Protein AF-A0A445B148-F1 (afdb_monomer)

Mean predicted aligned error: 17.52 Å

Structure (mmCIF, N/CA/C/O backbone):
data_AF-A0A445B148-F1
#
_entry.id   AF-A0A445B148-F1
#
loop_
_atom_site.group_PDB
_atom_site.id
_atom_site.type_symbol
_atom_site.label_atom_id
_atom_site.label_alt_id
_atom_site.label_comp_id
_atom_site.label_asym_id
_atom_site.label_entity_id
_atom_site.label_seq_id
_atom_site.pdbx_PDB_ins_code
_atom_site.Cartn_x
_atom_site.Cartn_y
_atom_site.Cartn_z
_atom_site.occupancy
_atom_site.B_iso_or_equiv
_atom_site.auth_seq_id
_atom_site.auth_comp_id
_atom_site.auth_asym_id
_atom_site.auth_atom_id
_atom_site.pdbx_PDB_model_num
ATOM 1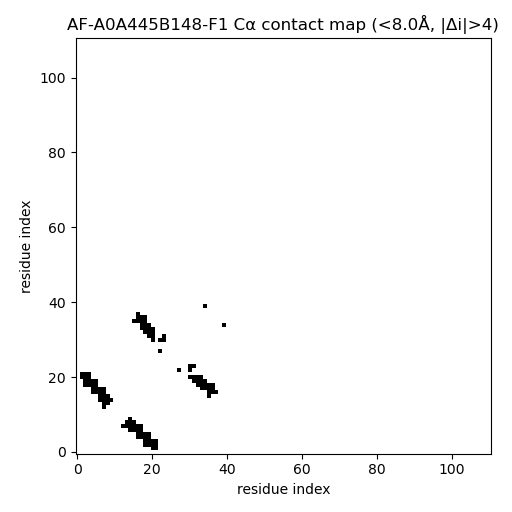 N N . MET A 1 1 ? -10.408 9.731 -9.766 1.00 62.47 1 MET A N 1
ATOM 2 C CA . MET A 1 1 ? -10.402 8.557 -10.669 1.00 62.47 1 MET A CA 1
ATOM 3 C C . MET A 1 1 ? -9.400 7.566 -10.097 1.00 62.47 1 MET A C 1
ATOM 5 O O . MET A 1 1 ? -8.294 7.995 -9.807 1.00 62.47 1 MET A O 1
ATOM 9 N N . TYR A 1 2 ? -9.786 6.316 -9.832 1.00 76.44 2 TYR A N 1
ATOM 10 C CA . TYR A 1 2 ? -8.901 5.300 -9.241 1.00 76.44 2 TYR A CA 1
ATOM 11 C C . TYR A 1 2 ? -8.911 4.030 -10.097 1.00 76.44 2 TYR A C 1
ATOM 13 O O . TYR A 1 2 ? -9.893 3.761 -10.792 1.00 76.44 2 TYR A O 1
ATOM 21 N N . ALA A 1 3 ? -7.817 3.275 -10.059 1.00 85.88 3 ALA A N 1
ATOM 22 C CA . ALA A 1 3 ? -7.678 1.985 -10.727 1.00 85.88 3 ALA A CA 1
ATOM 23 C C . ALA A 1 3 ? -7.557 0.871 -9.680 1.00 85.88 3 ALA A C 1
ATOM 25 O O . ALA A 1 3 ? -7.101 1.112 -8.563 1.00 85.88 3 ALA A O 1
ATOM 26 N N . ILE A 1 4 ? -7.973 -0.343 -10.039 1.00 87.38 4 ILE A N 1
ATOM 27 C CA . ILE A 1 4 ? -7.849 -1.534 -9.195 1.00 87.38 4 ILE A CA 1
ATOM 28 C C . ILE A 1 4 ? -6.719 -2.410 -9.727 1.00 87.38 4 ILE A C 1
ATOM 30 O O . ILE A 1 4 ? -6.528 -2.547 -10.935 1.00 87.38 4 ILE A O 1
ATOM 34 N N . PHE A 1 5 ? -5.984 -3.010 -8.798 1.00 89.19 5 PHE A N 1
ATOM 35 C CA . PHE A 1 5 ? -4.940 -3.974 -9.088 1.00 89.19 5 PHE A CA 1
ATOM 36 C C . PHE A 1 5 ? -5.543 -5.358 -9.332 1.00 89.19 5 PHE A C 1
ATOM 38 O O . PHE A 1 5 ? -6.233 -5.909 -8.470 1.00 89.19 5 PHE A O 1
ATOM 45 N N . TYR A 1 6 ? -5.291 -5.923 -10.507 1.00 88.12 6 TYR A N 1
ATOM 46 C CA . TYR A 1 6 ? -5.795 -7.231 -10.895 1.00 88.12 6 TYR A CA 1
ATOM 47 C C . TYR A 1 6 ? -4.661 -8.168 -11.292 1.00 88.12 6 TYR A C 1
ATOM 49 O O . TYR A 1 6 ? -3.636 -7.762 -11.833 1.00 88.12 6 TYR A O 1
ATOM 57 N N . MET A 1 7 ? -4.902 -9.455 -11.063 1.00 91.19 7 MET A N 1
ATOM 58 C CA . MET A 1 7 ? -4.063 -10.540 -11.545 1.00 91.19 7 MET A CA 1
ATOM 59 C C . MET A 1 7 ? -4.729 -11.188 -12.758 1.00 91.19 7 MET A C 1
ATOM 61 O O . MET A 1 7 ? -5.895 -11.597 -12.695 1.00 91.19 7 MET A O 1
ATOM 65 N N . SER A 1 8 ? -3.995 -11.262 -13.865 1.00 88.50 8 SER A N 1
ATOM 66 C CA . SER A 1 8 ? -4.444 -11.906 -15.092 1.00 88.50 8 SER A CA 1
ATOM 67 C C . SER A 1 8 ? -4.599 -13.411 -14.889 1.00 88.50 8 SER A C 1
ATOM 69 O O . SER A 1 8 ? -3.762 -14.073 -14.280 1.00 88.50 8 SER A O 1
ATOM 71 N N . LYS A 1 9 ? -5.689 -13.951 -15.434 1.00 90.25 9 LYS A N 1
ATOM 72 C CA . LYS A 1 9 ? -5.995 -15.389 -15.453 1.00 90.25 9 LYS A CA 1
ATOM 73 C C . LYS A 1 9 ? -6.012 -15.957 -16.874 1.00 90.25 9 LYS A C 1
ATOM 75 O O . LYS A 1 9 ? -6.561 -17.029 -17.098 1.00 90.25 9 LYS A O 1
ATOM 80 N N . THR A 1 10 ? -5.504 -15.207 -17.852 1.00 87.12 10 THR A N 1
ATOM 81 C CA . THR A 1 10 ? 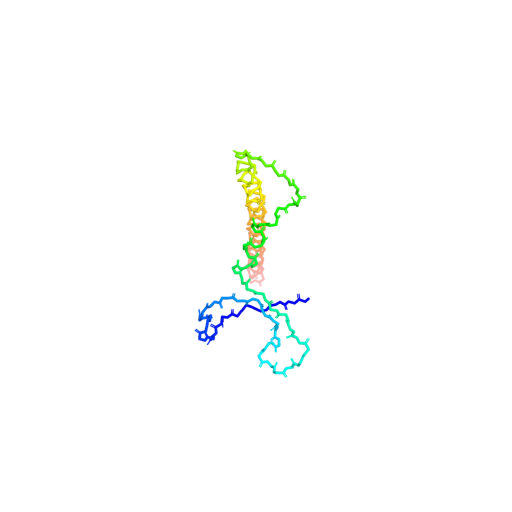-5.477 -15.652 -19.249 1.00 87.12 10 THR A CA 1
ATOM 82 C C . THR A 1 10 ? -4.358 -16.668 -19.461 1.00 87.12 10 THR A C 1
ATOM 84 O O . THR A 1 10 ? -3.316 -16.592 -18.816 1.00 87.12 10 THR A O 1
ATOM 87 N N . ASN A 1 11 ? -4.549 -17.594 -20.404 1.00 89.81 11 ASN A N 1
ATOM 88 C CA . ASN A 1 11 ? -3.534 -18.604 -20.730 1.00 89.81 11 ASN A CA 1
ATOM 89 C C . ASN A 1 11 ? -2.255 -17.992 -21.324 1.00 89.81 11 ASN A C 1
ATOM 91 O O . ASN A 1 11 ? -1.184 -18.570 -21.192 1.00 89.81 11 ASN A O 1
ATOM 95 N N . THR A 1 12 ? -2.358 -16.832 -21.979 1.00 90.75 12 THR A N 1
ATOM 96 C CA . THR A 1 12 ? -1.220 -16.148 -22.614 1.00 90.75 12 THR A CA 1
ATOM 97 C C . THR A 1 12 ? -0.420 -15.283 -21.647 1.00 90.75 12 THR A C 1
ATOM 99 O O . THR A 1 12 ? 0.755 -15.042 -21.888 1.00 90.75 12 THR A O 1
ATOM 102 N N . ASN A 1 13 ? -1.041 -14.798 -20.568 1.00 88.75 13 ASN A N 1
ATOM 103 C CA . ASN A 1 13 ? -0.398 -13.957 -19.558 1.00 88.75 13 ASN A CA 1
ATOM 104 C C . ASN A 1 13 ? -0.823 -14.421 -18.154 1.00 88.75 13 ASN A C 1
ATOM 106 O O . ASN A 1 13 ? -1.504 -13.667 -17.445 1.00 88.75 13 ASN A O 1
ATOM 110 N N . PRO A 1 14 ? -0.509 -15.665 -17.752 1.00 90.12 14 PRO A N 1
ATOM 111 C CA . PRO A 1 14 ? -0.951 -16.192 -16.470 1.00 90.12 14 PRO A CA 1
ATOM 112 C C . PRO A 1 14 ? -0.277 -15.431 -15.325 1.00 90.12 14 PRO A C 1
ATOM 114 O O . PRO A 1 14 ? 0.920 -15.168 -15.361 1.00 90.12 14 PRO A O 1
ATOM 117 N N . ASN A 1 15 ? -1.054 -15.065 -14.305 1.00 91.00 15 ASN A N 1
ATOM 118 C CA . ASN A 1 15 ? -0.608 -14.393 -13.079 1.00 91.00 15 ASN A CA 1
ATOM 119 C C . ASN A 1 15 ? 0.068 -13.017 -13.259 1.00 91.00 15 ASN A C 1
ATOM 121 O O . ASN A 1 15 ? 0.486 -12.415 -12.271 1.00 91.00 15 ASN A O 1
ATOM 125 N N . ARG A 1 16 ? 0.138 -12.476 -14.483 1.00 92.62 16 ARG A N 1
ATOM 126 C CA . ARG A 1 16 ? 0.694 -11.140 -14.745 1.00 92.62 16 ARG A CA 1
ATOM 127 C C . ARG A 1 16 ? -0.226 -10.053 -14.180 1.00 92.62 16 ARG A C 1
ATOM 129 O O . ARG A 1 16 ? -1.451 -10.156 -14.278 1.00 92.62 16 ARG A O 1
ATOM 136 N N . LEU A 1 17 ? 0.355 -9.020 -13.577 1.00 92.62 17 LEU A N 1
ATOM 137 C CA . LEU A 1 17 ? -0.375 -7.987 -12.836 1.00 92.62 17 LEU A CA 1
ATOM 138 C C . LEU A 1 17 ? -0.678 -6.771 -13.715 1.00 92.62 17 LEU A C 1
ATOM 140 O O . LEU A 1 17 ? 0.192 -6.301 -14.445 1.00 92.62 17 LEU A O 1
ATOM 144 N N . PHE A 1 18 ? -1.892 -6.230 -13.615 1.00 91.94 18 PHE A N 1
ATOM 145 C CA . PHE A 1 18 ? -2.312 -5.039 -14.356 1.00 91.94 18 PHE A CA 1
ATOM 146 C C . PHE A 1 18 ? -3.177 -4.101 -13.509 1.00 91.94 18 PHE A C 1
ATOM 148 O O . PHE A 1 18 ? -3.926 -4.534 -12.629 1.00 91.94 18 PHE A O 1
ATOM 155 N N . PHE A 1 19 ? -3.116 -2.808 -13.817 1.00 90.69 19 PHE A N 1
ATOM 156 C CA . PHE A 1 19 ? -4.078 -1.818 -13.348 1.00 90.69 19 PHE A CA 1
ATOM 157 C C . PHE A 1 19 ? -5.270 -1.786 -14.298 1.00 90.69 19 PHE A C 1
ATOM 159 O O . PHE A 1 19 ? -5.113 -1.580 -15.501 1.00 90.69 19 PHE A O 1
ATOM 166 N N . GLY A 1 20 ? -6.468 -1.987 -13.760 1.00 87.88 20 GLY A N 1
ATOM 167 C CA . GLY A 1 20 ? -7.706 -2.003 -14.528 1.00 87.88 20 GLY A CA 1
ATOM 168 C C . GLY A 1 20 ? -8.762 -1.082 -13.942 1.00 87.88 20 GLY A C 1
ATOM 169 O O . GLY A 1 20 ? -8.690 -0.645 -12.791 1.00 87.88 20 GLY A O 1
ATOM 170 N N . CYS A 1 21 ? -9.78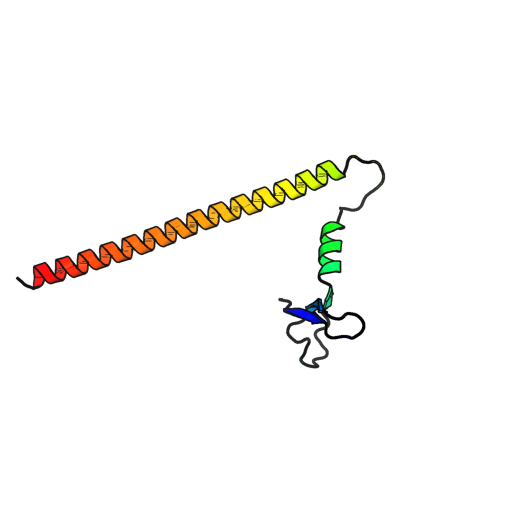2 -0.796 -14.741 1.00 86.06 21 CYS A N 1
ATOM 171 C CA . CYS A 1 21 ? -10.950 -0.080 -14.255 1.00 86.06 21 CYS A CA 1
ATOM 172 C C . CYS A 1 21 ? -11.639 -0.811 -13.086 1.00 86.06 21 CYS A C 1
ATOM 174 O O . CYS A 1 21 ? -11.790 -2.031 -13.157 1.00 86.06 21 CYS A O 1
ATOM 176 N N . PRO A 1 22 ? -12.177 -0.098 -12.078 1.00 83.50 22 PRO A N 1
ATOM 177 C CA . PRO A 1 22 ? -12.992 -0.713 -11.029 1.00 83.50 22 PRO A CA 1
ATOM 178 C C . PRO A 1 22 ? -14.167 -1.552 -11.556 1.00 83.50 22 PRO A C 1
ATOM 180 O O . PRO A 1 22 ? -14.515 -2.586 -10.989 1.00 83.50 22 PRO A O 1
ATOM 183 N N . PHE A 1 23 ? -14.743 -1.137 -12.686 1.00 78.88 23 PHE A N 1
ATOM 184 C CA . PHE A 1 23 ? -15.854 -1.817 -13.350 1.00 78.88 23 PHE A CA 1
ATOM 185 C C . PHE A 1 23 ? -15.413 -2.882 -14.359 1.00 78.88 23 PHE A C 1
ATOM 187 O O . PHE A 1 23 ? -16.263 -3.429 -15.041 1.00 78.88 23 PHE A O 1
ATOM 194 N N . PHE A 1 24 ? -14.124 -3.226 -14.456 1.00 72.00 24 PHE A N 1
ATOM 195 C CA . PHE A 1 24 ? -13.593 -4.148 -15.473 1.00 72.00 24 PHE A CA 1
ATOM 196 C C . PHE A 1 24 ? -14.307 -5.515 -15.526 1.00 72.00 24 PHE A C 1
ATOM 198 O O . PHE A 1 24 ? -14.424 -6.119 -16.587 1.00 72.00 24 PHE A O 1
ATOM 205 N N . LYS A 1 25 ? -14.804 -6.013 -14.386 1.00 70.81 25 LYS A N 1
ATOM 206 C CA . LYS A 1 25 ? -15.519 -7.302 -14.299 1.00 70.81 25 LYS A CA 1
ATOM 207 C C . LYS A 1 25 ? -17.011 -7.208 -14.611 1.00 70.81 25 L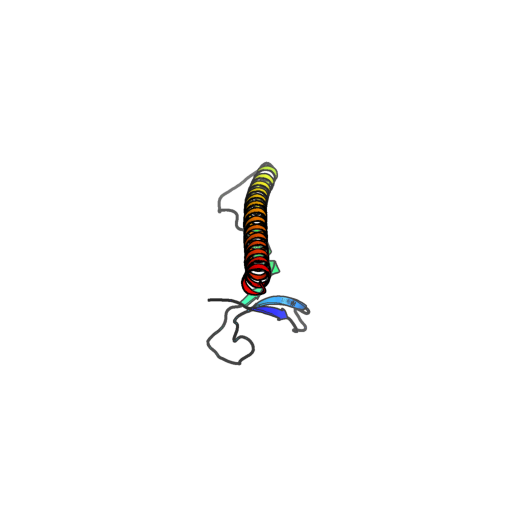YS A C 1
ATOM 209 O O . LYS A 1 25 ? -17.644 -8.220 -14.906 1.00 70.81 25 LYS A O 1
ATOM 214 N N . VAL A 1 26 ? -17.580 -6.015 -14.517 1.00 74.25 26 VAL A N 1
ATOM 215 C CA . VAL A 1 26 ? -18.961 -5.750 -14.905 1.00 74.25 26 VAL A CA 1
ATOM 216 C C . VAL A 1 26 ? -18.878 -5.462 -16.400 1.00 74.25 26 VAL A C 1
ATOM 218 O O . VAL A 1 26 ? -18.103 -4.602 -16.788 1.00 74.25 26 VAL A O 1
ATOM 221 N N . LYS A 1 27 ? -19.587 -6.194 -17.268 1.00 62.22 27 LYS A N 1
ATOM 222 C CA . LYS A 1 27 ? -19.536 -6.024 -18.742 1.00 62.22 27 LYS A CA 1
ATOM 223 C C . LYS A 1 27 ? -20.131 -4.676 -19.212 1.00 62.22 27 LYS A C 1
ATOM 225 O O . LYS A 1 27 ? -20.975 -4.631 -20.099 1.00 62.22 27 LYS A O 1
ATOM 230 N N . GLN A 1 28 ? -19.740 -3.575 -18.588 1.00 64.19 28 GLN A N 1
ATOM 231 C CA . GLN A 1 28 ? -20.095 -2.215 -18.936 1.00 64.19 28 GLN A CA 1
ATOM 232 C C . GLN A 1 28 ? -19.115 -1.704 -19.992 1.00 64.19 28 GLN A C 1
ATOM 234 O O . GLN A 1 28 ? -17.898 -1.779 -19.841 1.00 64.19 28 GLN A O 1
ATOM 239 N N . SER A 1 29 ? -19.662 -1.184 -21.086 1.00 61.56 29 SER A N 1
ATOM 240 C CA . SER A 1 29 ? -18.941 -0.829 -22.315 1.00 61.56 29 SER A CA 1
ATOM 241 C C . SER A 1 29 ? -18.002 0.380 -22.190 1.00 61.56 29 SER A C 1
ATOM 243 O O . SER A 1 29 ? -17.204 0.639 -23.094 1.00 61.56 29 SER A O 1
ATOM 245 N N . TYR A 1 30 ? -18.083 1.125 -21.089 1.00 64.12 30 TYR A N 1
ATOM 246 C CA . TYR A 1 30 ? -17.522 2.474 -20.975 1.00 64.12 30 TYR A CA 1
ATOM 247 C C . TYR A 1 30 ? -16.174 2.557 -20.256 1.00 64.12 30 TYR A C 1
ATOM 249 O O . TYR A 1 30 ? -15.545 3.611 -20.297 1.00 64.12 30 TYR A O 1
ATOM 257 N N . CYS A 1 31 ? -15.682 1.479 -19.638 1.00 70.06 31 CYS A N 1
ATOM 258 C CA . CYS A 1 31 ? -14.435 1.545 -18.882 1.00 70.06 31 CYS A CA 1
ATOM 259 C C . CYS A 1 31 ? -13.332 0.655 -19.464 1.00 70.06 31 CYS A C 1
ATOM 261 O O . CYS A 1 31 ? -13.237 -0.531 -19.162 1.00 70.06 31 CYS A O 1
ATOM 263 N N . LYS A 1 32 ? -12.487 1.260 -20.309 1.00 74.75 32 LYS A N 1
ATOM 264 C CA . LYS A 1 32 ? -11.426 0.589 -21.086 1.00 74.75 32 LYS A CA 1
ATOM 265 C C . LYS A 1 32 ? -10.012 0.799 -20.527 1.00 74.75 32 LYS A C 1
ATOM 267 O O . LYS A 1 32 ? -9.039 0.492 -21.205 1.00 74.75 32 LYS A O 1
ATOM 272 N N . PHE A 1 33 ? -9.884 1.355 -19.321 1.00 84.44 33 PHE A N 1
ATOM 273 C CA . PHE A 1 33 ? -8.573 1.588 -18.715 1.00 84.44 33 PHE A CA 1
ATOM 274 C C . PHE A 1 33 ? -7.889 0.260 -18.366 1.00 84.44 33 PHE A C 1
ATOM 276 O O . PHE A 1 33 ? -8.452 -0.546 -17.617 1.00 84.44 33 PHE A O 1
ATOM 283 N N . PHE A 1 34 ? -6.686 0.063 -18.907 1.00 87.44 34 PHE A N 1
ATOM 284 C CA . PHE A 1 34 ? -5.859 -1.125 -18.729 1.00 87.44 34 PHE A CA 1
ATOM 285 C C . PHE A 1 34 ? -4.381 -0.773 -18.936 1.00 87.44 34 PHE A C 1
ATOM 287 O O . PHE A 1 34 ? -4.034 -0.209 -19.974 1.00 87.44 34 PHE A O 1
ATOM 294 N N . VAL A 1 35 ? -3.517 -1.123 -17.981 1.00 89.44 35 VAL A N 1
ATOM 295 C CA . VAL A 1 35 ? -2.056 -0.957 -18.084 1.00 89.44 35 VAL A CA 1
ATOM 296 C C . VAL A 1 35 ? -1.351 -2.102 -17.350 1.00 89.44 35 VAL A C 1
ATOM 298 O O . VAL A 1 35 ? -1.682 -2.381 -16.197 1.00 89.44 35 VAL A O 1
ATOM 301 N N . TRP A 1 36 ? -0.368 -2.746 -17.983 1.00 92.12 36 TR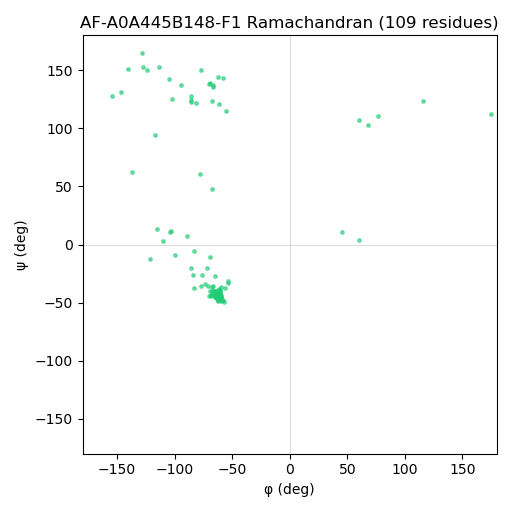P A N 1
ATOM 302 C CA . TRP A 1 36 ? 0.491 -3.741 -17.329 1.00 92.12 36 TRP A CA 1
ATOM 303 C C . TRP A 1 36 ? 1.440 -3.082 -16.324 1.00 92.12 36 TRP A C 1
ATOM 305 O O . TRP A 1 36 ? 1.997 -2.017 -16.585 1.00 92.12 36 TRP A O 1
ATOM 315 N N . VAL A 1 37 ? 1.614 -3.703 -15.159 1.00 88.75 37 VAL A N 1
ATOM 316 C CA . VAL A 1 37 ? 2.385 -3.116 -14.050 1.00 88.75 37 VAL A CA 1
ATOM 317 C C . VAL A 1 37 ? 3.870 -3.043 -14.385 1.00 88.75 37 VAL A C 1
ATOM 319 O O . VAL A 1 37 ? 4.503 -2.022 -14.151 1.00 88.75 37 VAL A O 1
ATOM 322 N N . ASP A 1 38 ? 4.410 -4.102 -14.968 1.00 85.12 38 ASP A N 1
ATOM 323 C CA . ASP A 1 38 ? 5.794 -4.203 -15.419 1.00 85.12 38 ASP A CA 1
ATOM 324 C C . ASP A 1 38 ? 6.101 -3.241 -16.572 1.00 85.12 38 ASP A C 1
ATOM 326 O O . ASP A 1 38 ? 7.122 -2.560 -16.526 1.00 85.1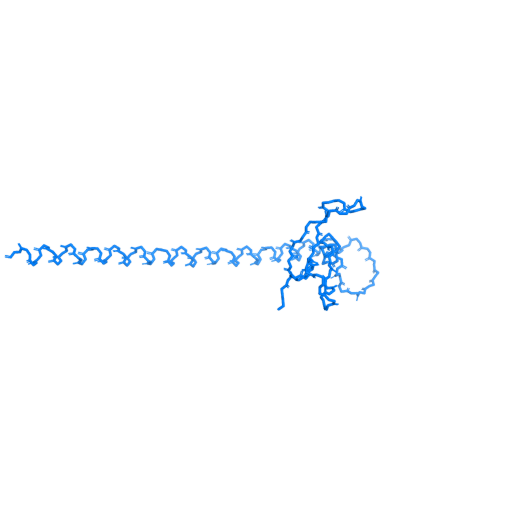2 38 ASP A O 1
ATOM 330 N N . ASP A 1 39 ? 5.185 -3.078 -17.531 1.00 84.44 39 ASP A N 1
ATOM 331 C CA . ASP A 1 39 ? 5.341 -2.070 -18.590 1.00 84.44 39 ASP A CA 1
ATOM 332 C C . ASP A 1 39 ? 5.279 -0.648 -18.014 1.00 84.44 39 ASP A C 1
ATOM 334 O O . ASP A 1 39 ? 5.977 0.247 -18.483 1.00 84.44 39 ASP A O 1
ATOM 338 N N . HIS A 1 40 ? 4.451 -0.411 -16.990 1.00 81.56 40 HIS A N 1
ATOM 339 C CA . HIS A 1 40 ? 4.353 0.896 -16.341 1.00 81.56 40 HIS A CA 1
ATOM 340 C C . HIS A 1 40 ? 5.604 1.231 -15.528 1.00 81.56 40 HIS A C 1
ATOM 342 O O . HIS A 1 40 ? 6.109 2.342 -15.644 1.00 81.56 40 HIS A O 1
ATOM 348 N N . ILE A 1 41 ? 6.122 0.277 -14.752 1.00 76.19 41 ILE A N 1
ATOM 349 C CA . ILE A 1 41 ? 7.370 0.433 -13.995 1.00 76.19 41 ILE A CA 1
ATOM 350 C C . ILE A 1 41 ? 8.543 0.613 -14.959 1.00 76.19 41 ILE A C 1
ATOM 352 O O . ILE A 1 41 ? 9.332 1.534 -14.778 1.00 76.19 41 ILE A O 1
ATOM 356 N N . GLY A 1 42 ? 8.616 -0.199 -16.018 1.00 70.62 42 GLY A N 1
ATOM 357 C CA . GLY A 1 42 ? 9.620 -0.057 -17.069 1.00 70.62 42 GLY A CA 1
ATOM 358 C C . GLY A 1 42 ? 9.523 1.294 -17.770 1.00 70.62 42 GLY A C 1
ATOM 359 O O . GLY A 1 42 ? 10.531 1.941 -18.000 1.00 70.62 42 GLY A O 1
ATOM 360 N N . ARG A 1 43 ? 8.311 1.794 -18.029 1.00 66.06 43 ARG A N 1
ATOM 361 C CA . ARG A 1 43 ? 8.109 3.116 -18.630 1.00 66.06 43 ARG A CA 1
ATOM 362 C C . ARG A 1 43 ? 8.442 4.262 -17.682 1.00 66.06 43 ARG A C 1
ATOM 364 O O . ARG A 1 43 ? 8.966 5.251 -18.158 1.00 66.06 43 ARG A O 1
ATOM 371 N N . ILE A 1 44 ? 8.173 4.149 -16.382 1.00 62.25 44 ILE A N 1
ATOM 372 C CA . ILE A 1 44 ? 8.638 5.134 -15.392 1.00 62.25 44 ILE A CA 1
ATOM 373 C C . ILE A 1 44 ? 10.170 5.113 -15.323 1.00 62.25 44 ILE A C 1
ATOM 375 O O . ILE A 1 44 ? 10.782 6.172 -15.288 1.00 62.25 44 ILE A O 1
ATOM 379 N N . GLY A 1 45 ? 10.779 3.925 -15.384 1.00 55.88 45 GLY A N 1
ATOM 380 C CA . GLY A 1 45 ? 12.232 3.753 -15.432 1.00 55.88 45 GLY A CA 1
ATOM 381 C C . GLY A 1 45 ? 12.886 4.159 -16.760 1.00 55.88 45 GLY A C 1
ATOM 382 O O . GLY A 1 45 ? 14.078 4.409 -16.780 1.00 55.88 45 GLY A O 1
ATOM 383 N N . CYS A 1 46 ? 12.130 4.240 -17.860 1.00 47.22 46 CYS A N 1
ATOM 384 C CA . CYS A 1 46 ? 12.611 4.654 -19.186 1.00 47.22 46 CYS A CA 1
ATOM 385 C C . CYS A 1 46 ? 12.070 6.023 -19.631 1.00 47.22 46 CYS A C 1
ATOM 387 O O . CYS A 1 46 ? 12.312 6.437 -20.765 1.00 47.22 46 CYS A O 1
ATOM 389 N N . MET A 1 47 ? 11.303 6.724 -18.790 1.00 41.91 47 MET A N 1
ATOM 390 C CA . MET A 1 47 ? 10.881 8.106 -19.030 1.00 41.91 47 MET A CA 1
ATOM 391 C C . MET A 1 47 ? 12.050 9.041 -18.707 1.00 41.91 47 MET A C 1
ATOM 393 O O . MET A 1 47 ? 11.952 9.915 -17.851 1.00 41.91 47 MET A O 1
ATOM 397 N N . GLU A 1 48 ? 13.157 8.870 -19.429 1.00 47.78 48 GLU A N 1
ATOM 398 C CA . GLU A 1 48 ? 14.108 9.955 -19.612 1.00 47.78 48 GLU A CA 1
ATOM 399 C C . GLU A 1 48 ? 13.413 11.114 -20.359 1.00 47.78 48 GLU A C 1
ATOM 401 O O . GLU A 1 48 ? 12.591 10.889 -21.264 1.00 47.78 48 GLU A O 1
ATOM 406 N N . PRO A 1 49 ? 13.749 12.375 -20.034 1.00 43.41 49 PRO A N 1
ATOM 407 C CA . PRO A 1 49 ? 13.467 13.500 -20.907 1.00 43.41 49 PRO A CA 1
ATOM 408 C C . PRO A 1 49 ? 14.222 13.270 -22.218 1.00 43.41 49 PRO A C 1
ATOM 410 O O . PRO A 1 49 ? 15.440 13.132 -22.252 1.00 43.41 49 PRO A O 1
ATOM 413 N N . THR A 1 50 ? 13.488 13.204 -23.323 1.00 41.69 50 THR A N 1
ATOM 414 C CA . THR A 1 50 ? 14.066 13.043 -24.656 1.00 41.69 50 THR A CA 1
ATOM 415 C C . THR A 1 50 ? 15.085 14.156 -24.906 1.00 41.69 50 THR A C 1
ATOM 417 O O . THR A 1 50 ? 14.673 15.315 -24.983 1.00 41.69 50 THR A O 1
ATOM 420 N N . LYS A 1 51 ? 16.376 13.811 -25.048 1.00 45.44 51 LYS A N 1
ATOM 421 C CA . LYS A 1 51 ? 17.240 14.187 -26.187 1.00 45.44 51 LYS A CA 1
ATOM 422 C C . LYS A 1 51 ? 18.711 13.759 -26.011 1.00 45.44 51 LYS A C 1
ATOM 424 O O . LYS A 1 51 ? 19.455 14.350 -25.245 1.00 45.44 51 LYS A O 1
ATOM 429 N N . GLU A 1 52 ? 19.083 12.810 -26.872 1.00 47.91 52 GLU A N 1
ATOM 430 C CA . GLU A 1 52 ? 20.298 12.792 -27.706 1.00 47.91 52 GLU A CA 1
ATOM 431 C C . GLU A 1 52 ? 21.667 12.439 -27.081 1.00 47.91 52 GLU A C 1
ATOM 433 O O . GLU A 1 52 ? 22.309 13.231 -26.410 1.00 47.91 52 GLU A O 1
ATOM 438 N N . LEU A 1 53 ? 22.140 11.254 -27.500 1.00 48.12 53 LEU A N 1
ATOM 439 C CA . LEU A 1 53 ? 23.518 10.888 -27.857 1.00 48.12 53 LEU A CA 1
ATOM 440 C C . LEU A 1 53 ? 24.628 11.013 -26.789 1.00 48.12 53 LEU A C 1
ATOM 442 O O . LEU A 1 53 ? 25.236 12.061 -26.615 1.00 48.12 53 LEU A O 1
ATOM 446 N N . GLY A 1 54 ? 25.071 9.849 -26.298 1.00 39.84 54 GLY A N 1
ATOM 447 C CA . GLY A 1 54 ? 26.500 9.578 -26.110 1.00 39.84 54 GLY A CA 1
ATOM 448 C C . GLY A 1 54 ? 26.991 9.356 -24.677 1.00 39.84 54 GLY A C 1
ATOM 449 O O . GLY A 1 54 ? 26.954 10.247 -23.842 1.00 39.84 54 GLY A O 1
ATOM 450 N N . ASN A 1 55 ? 27.608 8.185 -24.492 1.00 39.12 55 ASN A N 1
ATOM 451 C CA . ASN A 1 55 ? 28.680 7.872 -23.542 1.00 39.12 55 ASN A CA 1
ATOM 452 C C . ASN A 1 55 ? 28.355 7.887 -22.039 1.00 39.12 55 ASN A C 1
ATOM 454 O O . ASN A 1 55 ? 28.389 8.928 -21.403 1.00 39.12 55 ASN A O 1
ATOM 458 N N . ASN A 1 56 ? 28.205 6.682 -21.471 1.00 47.06 56 ASN A N 1
ATOM 459 C CA . ASN A 1 56 ? 28.876 6.126 -20.275 1.00 47.06 56 ASN A CA 1
ATOM 460 C C . ASN A 1 56 ? 29.023 6.979 -18.987 1.00 47.06 56 ASN A C 1
ATOM 462 O O . ASN A 1 56 ? 29.753 6.578 -18.084 1.00 47.06 56 ASN A O 1
ATOM 466 N N . GLN A 1 57 ? 28.358 8.128 -18.879 1.00 44.50 57 GLN A N 1
ATOM 467 C CA . GLN A 1 57 ?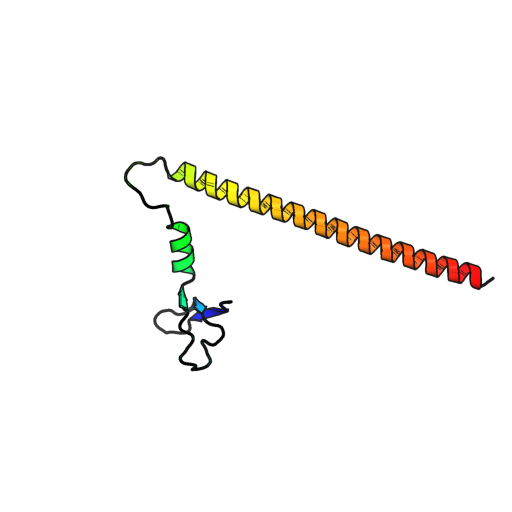 28.438 9.074 -17.761 1.00 44.50 57 GLN A CA 1
ATOM 468 C C . GLN A 1 57 ? 27.062 9.298 -17.100 1.00 44.50 57 GLN A C 1
ATOM 470 O O . GLN A 1 57 ? 26.997 9.811 -15.985 1.00 44.50 57 GLN A O 1
ATOM 475 N N . SER A 1 58 ? 25.973 8.853 -17.744 1.00 42.41 58 SER A N 1
ATOM 476 C CA . SER A 1 58 ? 24.584 9.000 -17.281 1.00 42.41 58 SER A CA 1
ATOM 477 C C . SER A 1 58 ? 24.218 8.088 -16.104 1.00 42.41 58 SER A C 1
ATOM 479 O O . SER A 1 58 ? 23.508 8.527 -15.203 1.00 42.41 58 SER A O 1
ATOM 481 N N . LEU A 1 59 ? 24.775 6.871 -16.043 1.00 48.44 59 LEU A N 1
ATOM 482 C CA . LEU A 1 59 ? 24.475 5.881 -14.994 1.00 48.44 59 LEU A CA 1
ATOM 483 C C . LEU A 1 59 ? 24.730 6.407 -13.569 1.00 48.44 59 LEU A C 1
ATOM 485 O O . LEU A 1 59 ? 23.956 6.128 -12.661 1.00 48.44 59 LEU A O 1
ATOM 489 N N . ASN A 1 60 ? 25.779 7.213 -13.375 1.00 49.78 60 ASN A N 1
ATOM 490 C CA . ASN A 1 60 ? 26.135 7.752 -12.057 1.00 49.78 60 ASN A CA 1
ATOM 491 C C . ASN A 1 60 ? 25.213 8.909 -11.619 1.00 49.78 60 ASN A C 1
ATOM 493 O O . ASN A 1 60 ? 25.038 9.155 -10.429 1.00 49.78 60 ASN A O 1
ATOM 497 N N . VAL A 1 61 ? 24.616 9.634 -12.572 1.00 50.53 61 VAL A N 1
ATOM 498 C CA . VAL A 1 61 ? 23.715 10.769 -12.296 1.00 50.53 61 VAL A CA 1
ATOM 499 C C . VAL A 1 61 ? 22.296 10.277 -11.999 1.00 50.53 61 VAL A C 1
ATOM 501 O O . VAL A 1 61 ? 21.642 10.804 -11.100 1.00 50.53 61 VAL A O 1
ATOM 504 N N . GLU A 1 62 ? 21.843 9.235 -12.698 1.00 51.97 62 GLU A N 1
ATOM 505 C CA . GLU A 1 62 ? 20.547 8.583 -12.466 1.00 51.97 62 GLU A CA 1
ATOM 506 C C . GLU A 1 62 ? 20.493 7.862 -11.113 1.00 51.97 62 GLU A C 1
ATOM 508 O O . GLU A 1 62 ? 19.526 8.018 -10.365 1.00 51.97 62 GLU A O 1
ATOM 513 N N . GLU A 1 63 ? 21.565 7.148 -10.748 1.00 56.81 63 GLU A N 1
ATOM 514 C CA . GLU A 1 63 ? 21.706 6.544 -9.419 1.00 56.81 63 GLU A CA 1
ATOM 515 C C . GLU A 1 63 ? 21.687 7.618 -8.320 1.00 56.81 63 GLU A C 1
ATOM 517 O O . GLU A 1 63 ? 20.997 7.469 -7.308 1.00 56.81 63 GLU A O 1
ATOM 522 N N . HIS A 1 64 ? 22.365 8.750 -8.544 1.00 57.94 64 HIS A N 1
ATOM 523 C CA . HIS A 1 64 ? 22.340 9.886 -7.625 1.00 57.94 64 HIS A CA 1
ATOM 524 C C . HIS A 1 64 ? 20.942 10.502 -7.480 1.00 57.94 64 HIS A C 1
ATOM 526 O O . HIS A 1 64 ? 20.535 10.818 -6.364 1.00 57.94 64 HIS A O 1
ATOM 532 N N . PHE A 1 65 ? 20.189 10.662 -8.571 1.00 63.66 65 PHE A N 1
ATOM 533 C CA . PHE A 1 65 ? 18.838 11.223 -8.521 1.00 63.66 65 PHE A CA 1
ATOM 534 C C . PHE A 1 65 ? 17.853 10.283 -7.813 1.00 63.66 65 PHE A C 1
ATOM 536 O O . PHE A 1 65 ? 17.110 10.721 -6.931 1.00 63.66 65 PHE A O 1
ATOM 543 N N . GLY A 1 66 ? 17.900 8.982 -8.122 1.00 68.75 66 GLY A N 1
ATOM 544 C CA . GLY A 1 66 ? 17.097 7.967 -7.436 1.00 68.75 66 GLY A CA 1
ATOM 545 C C . GLY A 1 66 ? 17.424 7.876 -5.944 1.00 68.75 66 GLY A C 1
ATOM 546 O O . GLY A 1 66 ? 16.521 7.762 -5.112 1.00 68.75 66 GLY A O 1
ATOM 547 N N . LYS A 1 67 ? 18.705 8.014 -5.586 1.00 73.94 67 LYS A N 1
ATOM 548 C CA . LYS A 1 67 ? 19.153 8.101 -4.194 1.00 73.94 67 LYS A CA 1
ATOM 549 C C . LYS A 1 67 ? 18.592 9.339 -3.490 1.00 73.94 67 LYS A C 1
ATOM 551 O O . LYS A 1 67 ? 18.058 9.199 -2.395 1.00 73.94 67 LYS A O 1
ATOM 556 N N . ILE A 1 68 ? 18.631 10.513 -4.123 1.00 81.31 68 ILE A N 1
ATOM 557 C CA . ILE A 1 68 ? 18.071 11.755 -3.562 1.00 81.31 68 ILE A CA 1
ATOM 558 C C . ILE A 1 68 ? 16.550 11.638 -3.366 1.00 81.31 68 ILE A C 1
ATOM 560 O O . ILE A 1 68 ? 16.021 12.069 -2.342 1.00 81.31 68 ILE A O 1
ATOM 564 N N . GLU A 1 69 ? 15.816 11.033 -4.306 1.00 84.19 69 GLU A N 1
ATOM 565 C CA . GLU A 1 69 ? 14.372 10.808 -4.142 1.00 84.19 69 GLU A CA 1
ATOM 566 C C . GLU A 1 69 ? 14.071 9.843 -2.986 1.00 84.19 69 GLU A C 1
ATOM 568 O O . GLU A 1 69 ? 13.142 10.074 -2.204 1.00 84.19 69 GLU A O 1
ATOM 573 N N . LEU A 1 70 ? 14.861 8.775 -2.854 1.00 83.88 70 LEU A N 1
ATOM 574 C CA . LEU A 1 70 ? 14.733 7.820 -1.760 1.00 83.88 70 LEU A CA 1
ATOM 575 C C . LEU A 1 70 ? 15.049 8.467 -0.403 1.00 83.88 70 LEU A C 1
ATOM 577 O O . LEU A 1 70 ? 14.302 8.253 0.550 1.00 83.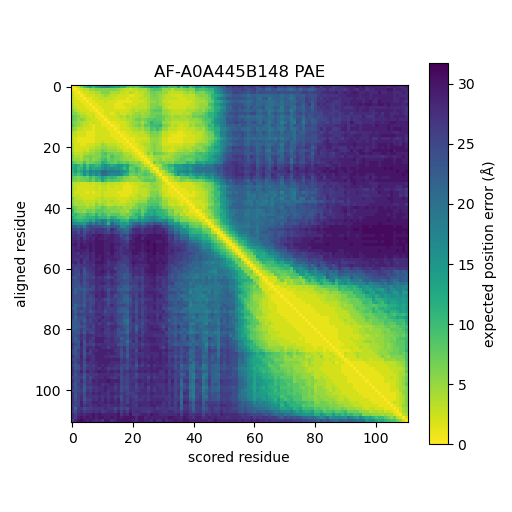88 70 LEU A O 1
ATOM 581 N N . GLU A 1 71 ? 16.094 9.294 -0.327 1.00 89.56 71 GLU A N 1
ATOM 582 C CA . GLU A 1 71 ? 16.462 10.072 0.865 1.00 89.56 71 GLU A CA 1
ATOM 583 C C . GLU A 1 71 ? 15.353 11.061 1.254 1.00 89.56 71 GLU A C 1
ATOM 585 O O . GLU A 1 71 ? 14.959 11.123 2.419 1.00 89.56 71 GLU A O 1
ATOM 590 N N . ASN A 1 72 ? 14.756 11.760 0.285 1.00 87.88 72 ASN A N 1
ATOM 591 C CA . ASN A 1 72 ? 13.623 12.656 0.537 1.00 87.88 72 ASN A CA 1
ATOM 592 C C . ASN A 1 72 ? 12.393 11.904 1.072 1.00 87.88 72 ASN A C 1
ATOM 594 O O . ASN A 1 72 ? 11.730 12.369 2.001 1.00 87.88 72 ASN A O 1
ATOM 598 N N . LYS A 1 73 ? 12.087 10.722 0.519 1.00 92.00 73 LYS A N 1
ATOM 599 C CA . LYS A 1 73 ? 10.995 9.865 1.015 1.00 92.00 73 LYS A CA 1
ATOM 600 C C . LYS A 1 73 ? 11.294 9.301 2.404 1.00 92.00 73 LYS A C 1
ATOM 602 O O . LYS A 1 73 ? 10.376 9.186 3.213 1.00 92.00 73 LYS A O 1
ATOM 607 N N . MET A 1 74 ? 12.552 8.964 2.688 1.00 93.69 74 MET A N 1
ATOM 608 C CA . MET A 1 74 ? 12.993 8.528 4.014 1.00 93.69 74 MET A CA 1
ATOM 609 C C . MET A 1 74 ? 12.787 9.644 5.043 1.00 93.69 74 MET A C 1
ATOM 611 O O . MET A 1 74 ? 12.156 9.402 6.068 1.00 93.69 74 MET A O 1
ATOM 615 N N . ALA A 1 75 ? 13.202 10.873 4.728 1.00 94.75 75 ALA A N 1
ATOM 616 C CA . ALA A 1 75 ? 12.997 12.029 5.596 1.00 94.75 75 ALA A CA 1
ATOM 617 C C . ALA A 1 75 ? 11.502 12.326 5.847 1.00 94.75 75 ALA A C 1
ATOM 619 O O . ALA A 1 75 ? 11.111 12.591 6.986 1.00 94.75 75 ALA A O 1
ATOM 620 N N . ASP A 1 76 ? 10.641 12.230 4.823 1.00 95.38 76 ASP A N 1
ATOM 621 C CA . ASP A 1 76 ? 9.181 12.374 4.993 1.00 95.38 76 ASP A CA 1
ATOM 622 C C . ASP A 1 76 ? 8.606 11.297 5.928 1.00 95.38 76 ASP A C 1
ATOM 624 O O . ASP A 1 76 ? 7.789 11.591 6.805 1.00 95.38 76 ASP A O 1
ATOM 628 N N . LEU A 1 77 ? 9.055 10.045 5.788 1.00 96.38 77 LEU A N 1
ATOM 629 C CA . LEU A 1 77 ? 8.621 8.948 6.654 1.00 96.38 77 LEU A CA 1
ATOM 630 C C . LEU A 1 77 ? 9.079 9.138 8.103 1.00 96.38 77 LEU A C 1
ATOM 632 O O . LEU A 1 77 ? 8.274 8.939 9.014 1.00 96.38 77 LEU A O 1
ATOM 636 N N . GLU A 1 78 ? 10.321 9.563 8.332 1.00 96.81 78 GLU A N 1
ATOM 637 C CA . GLU A 1 78 ? 10.830 9.863 9.675 1.00 96.81 78 GLU A CA 1
ATOM 638 C C . GLU A 1 78 ? 10.018 10.973 10.353 1.00 96.81 78 GLU A C 1
ATOM 640 O O . GLU A 1 78 ? 9.590 10.822 11.501 1.00 96.81 78 GLU A O 1
ATOM 645 N N . GLN A 1 79 ? 9.710 12.052 9.627 1.00 97.00 79 GLN A N 1
ATOM 646 C CA . GLN A 1 79 ? 8.861 13.133 10.137 1.00 97.00 79 GLN A CA 1
ATOM 647 C C . GLN A 1 79 ? 7.456 12.638 10.503 1.00 97.00 79 GLN A C 1
ATOM 649 O O . GLN A 1 79 ? 6.925 12.990 11.561 1.00 97.00 79 GLN A O 1
ATOM 654 N N . ARG A 1 80 ? 6.854 11.773 9.677 1.00 96.44 80 ARG A N 1
ATOM 655 C CA . ARG A 1 80 ? 5.547 11.169 9.984 1.00 96.44 80 ARG A CA 1
ATOM 656 C C . ARG A 1 80 ? 5.597 10.280 11.219 1.00 96.44 80 ARG A C 1
ATOM 658 O O . ARG A 1 80 ? 4.656 10.320 12.008 1.00 96.44 80 ARG A O 1
ATOM 665 N N . ILE A 1 81 ? 6.664 9.504 11.405 1.00 97.38 81 ILE A N 1
ATOM 666 C CA . ILE A 1 81 ? 6.847 8.670 12.600 1.00 97.38 81 ILE A CA 1
ATOM 667 C C . ILE A 1 81 ? 6.918 9.552 13.846 1.00 97.38 81 ILE A C 1
ATOM 669 O O . ILE A 1 81 ? 6.166 9.313 14.788 1.00 97.38 81 ILE A O 1
ATOM 673 N N . ILE A 1 82 ? 7.738 10.607 13.832 1.00 96.81 82 ILE A N 1
ATOM 674 C CA . ILE A 1 82 ? 7.859 11.543 14.961 1.00 96.81 82 ILE A CA 1
ATOM 675 C C . ILE A 1 82 ? 6.510 12.206 15.267 1.00 96.81 82 ILE A C 1
ATOM 677 O O . ILE A 1 82 ? 6.093 12.268 16.425 1.00 96.81 82 ILE A O 1
ATOM 681 N N . TYR A 1 83 ? 5.788 12.665 14.241 1.00 95.69 83 TYR A N 1
ATOM 682 C CA . TYR A 1 83 ? 4.455 13.248 14.407 1.00 95.69 83 TYR A CA 1
ATOM 683 C C . TYR A 1 83 ? 3.466 12.260 15.043 1.00 95.69 83 TYR A C 1
ATOM 685 O O . TYR A 1 83 ? 2.731 12.621 15.967 1.00 95.69 83 TYR A O 1
ATOM 693 N N . LEU A 1 84 ? 3.442 11.012 14.568 1.00 95.56 84 LEU A N 1
ATOM 694 C CA . LEU A 1 84 ? 2.556 9.973 15.092 1.00 95.56 84 LEU A CA 1
ATOM 695 C C . LEU A 1 84 ? 2.920 9.577 16.525 1.00 95.56 84 LEU A C 1
ATOM 697 O O . LEU A 1 84 ? 2.015 9.412 17.344 1.00 95.56 84 LEU A O 1
ATOM 701 N N . GLU A 1 85 ? 4.209 9.475 16.842 1.00 95.88 85 GLU A N 1
ATOM 702 C CA . GLU A 1 85 ? 4.689 9.165 18.189 1.00 95.88 85 GLU A CA 1
ATOM 703 C C . GLU A 1 85 ? 4.322 10.286 19.166 1.00 95.88 85 GLU A C 1
ATOM 705 O O . GLU A 1 85 ? 3.733 10.026 20.215 1.00 95.88 85 GLU A O 1
ATOM 710 N N . ASN A 1 86 ? 4.529 11.549 18.783 1.00 93.62 86 ASN A N 1
ATOM 711 C CA . ASN A 1 86 ? 4.109 12.698 19.586 1.00 93.62 86 ASN A CA 1
ATOM 712 C C . ASN A 1 86 ? 2.590 12.750 19.768 1.00 93.62 86 ASN A C 1
ATOM 714 O O . ASN A 1 86 ? 2.105 13.020 20.868 1.00 93.62 86 ASN A O 1
ATOM 718 N N . ARG A 1 87 ? 1.817 12.449 18.719 1.00 92.06 87 ARG A N 1
ATOM 719 C CA . ARG A 1 87 ? 0.354 12.376 18.806 1.00 92.06 87 ARG A CA 1
ATOM 720 C C . ARG A 1 87 ? -0.094 11.262 19.753 1.00 92.06 87 ARG A C 1
ATOM 722 O O . ARG A 1 87 ? -0.993 11.477 20.564 1.00 92.06 87 ARG A O 1
ATOM 729 N N . LYS A 1 88 ? 0.520 10.081 19.674 1.00 92.38 88 LYS A N 1
ATOM 730 C CA . LYS A 1 88 ? 0.231 8.947 20.561 1.00 92.38 88 LYS A CA 1
ATOM 731 C C . LYS A 1 88 ? 0.613 9.261 22.008 1.00 92.38 88 LYS A C 1
ATOM 733 O O . LYS A 1 88 ? -0.196 9.018 22.899 1.00 92.38 88 LYS A O 1
ATOM 738 N N . SER A 1 89 ? 1.790 9.842 22.222 1.00 91.12 89 SER A N 1
ATOM 739 C CA . SER A 1 89 ? 2.273 10.290 23.530 1.00 91.12 89 SER A CA 1
ATOM 740 C C . SER A 1 89 ? 1.330 11.329 24.141 1.00 91.12 89 SER A C 1
ATOM 742 O O . SER A 1 89 ? 0.874 11.162 25.270 1.00 91.12 89 SER A O 1
ATOM 744 N N . SER A 1 90 ? 0.924 12.343 23.371 1.00 90.94 90 SER A N 1
ATOM 745 C CA . SER A 1 90 ? -0.055 13.345 23.809 1.00 90.94 90 SER A CA 1
ATOM 746 C C . SER A 1 90 ? -1.387 12.708 24.218 1.00 90.94 90 SER A C 1
ATOM 748 O O . SER A 1 90 ? -1.879 12.962 25.318 1.00 90.94 90 SER A O 1
ATOM 750 N N . ASN A 1 91 ? -1.934 11.809 23.393 1.00 91.44 91 ASN A N 1
ATOM 751 C CA . ASN A 1 91 ? -3.166 11.091 23.723 1.00 91.44 91 ASN A CA 1
ATOM 752 C C . ASN A 1 91 ? -3.021 10.238 24.993 1.00 91.44 91 ASN A C 1
ATOM 754 O O . ASN A 1 91 ? -3.942 10.189 25.807 1.00 91.44 91 ASN A O 1
ATOM 758 N N . PHE A 1 92 ? -1.872 9.587 25.187 1.00 95.38 92 PHE A N 1
ATOM 759 C CA . PHE A 1 92 ? -1.590 8.804 26.388 1.00 95.38 92 PHE A CA 1
ATOM 760 C C . PHE A 1 92 ? -1.596 9.683 27.646 1.00 95.38 92 PHE A C 1
ATOM 762 O O . PHE A 1 92 ? -2.287 9.361 28.612 1.00 95.38 92 PHE A O 1
ATOM 769 N N . TRP A 1 93 ? -0.914 10.831 27.615 1.00 94.69 93 TRP A N 1
ATOM 770 C CA . TRP A 1 93 ? -0.900 11.780 28.733 1.00 94.69 93 TRP A CA 1
ATOM 771 C C . TRP A 1 93 ? -2.290 12.325 29.071 1.00 94.69 93 TRP A C 1
ATOM 773 O O . TRP A 1 93 ? -2.631 12.427 30.247 1.00 94.69 93 TRP A O 1
ATOM 783 N N . VAL A 1 94 ? -3.123 12.615 28.068 1.00 95.06 94 VAL A N 1
ATOM 784 C CA . VAL A 1 94 ? -4.513 13.055 28.288 1.00 95.06 94 VAL A CA 1
ATOM 785 C C . VAL A 1 94 ? -5.329 11.984 29.014 1.00 95.06 94 VAL A C 1
ATOM 787 O O . VAL A 1 94 ? -6.067 12.306 29.949 1.00 95.06 94 VAL A O 1
ATOM 790 N N . ILE A 1 95 ? -5.178 10.712 28.635 1.00 95.81 95 ILE A N 1
ATOM 791 C CA . ILE A 1 95 ? -5.857 9.593 29.304 1.00 95.81 95 ILE A CA 1
ATOM 792 C C . ILE A 1 95 ? -5.385 9.481 30.758 1.00 95.81 95 ILE A C 1
ATOM 794 O O . ILE A 1 95 ? -6.214 9.392 31.661 1.00 95.81 95 ILE A O 1
ATOM 798 N N . VAL A 1 96 ? -4.072 9.546 30.998 1.00 96.19 96 VAL A N 1
ATOM 799 C CA . VAL A 1 96 ? -3.494 9.480 32.350 1.00 96.19 96 VAL A CA 1
ATOM 800 C C . VAL A 1 96 ? -4.014 10.618 33.233 1.00 96.19 96 VAL A C 1
ATOM 802 O O . VAL A 1 96 ? -4.493 10.360 34.336 1.00 96.19 96 VAL A O 1
ATOM 805 N N . LEU A 1 97 ? -3.991 11.864 32.748 1.00 96.00 97 LEU A N 1
ATOM 806 C CA . LEU A 1 97 ? -4.501 13.020 33.494 1.00 96.00 97 LEU A CA 1
ATOM 807 C C . LEU A 1 97 ? -5.997 12.893 33.796 1.00 96.00 97 LEU A C 1
ATOM 809 O O . LEU A 1 97 ? -6.424 13.168 34.916 1.00 96.00 97 LEU A O 1
ATOM 813 N N . SER A 1 98 ? -6.783 12.421 32.828 1.00 94.12 98 SER A N 1
ATOM 814 C CA . SER A 1 98 ? -8.220 12.196 33.010 1.00 94.12 98 SER A CA 1
ATOM 815 C C . SER A 1 98 ? -8.495 11.154 34.099 1.00 94.12 98 SER A C 1
ATOM 817 O O . SER A 1 98 ? -9.346 11.373 34.958 1.00 94.12 98 SER A O 1
ATOM 819 N N . LEU A 1 99 ? -7.742 10.047 34.118 1.00 95.62 99 LEU A N 1
ATOM 820 C CA . LEU A 1 99 ? -7.857 9.022 35.159 1.00 95.62 99 LEU A CA 1
ATOM 821 C C . LEU A 1 99 ? -7.487 9.565 36.545 1.00 95.62 99 LEU A C 1
ATOM 823 O O . LEU A 1 99 ? -8.195 9.287 37.510 1.00 95.62 99 LEU A O 1
ATOM 827 N N . ILE A 1 100 ? -6.426 10.372 36.650 1.00 95.88 100 ILE A N 1
ATOM 828 C CA . ILE A 1 100 ? -6.021 11.001 37.916 1.00 95.88 100 ILE A CA 1
ATOM 829 C C . ILE A 1 100 ? -7.138 11.902 38.454 1.00 95.88 100 ILE A C 1
ATOM 831 O O . ILE A 1 100 ? -7.488 11.795 39.627 1.00 95.88 100 ILE A O 1
ATOM 835 N N . VAL A 1 101 ? -7.734 12.747 37.606 1.00 95.38 101 VAL A N 1
ATOM 836 C CA . VAL A 1 101 ? -8.845 13.631 38.002 1.00 95.38 101 VAL A CA 1
ATOM 837 C C . VAL A 1 101 ? -10.040 12.826 38.517 1.00 95.38 101 VAL A C 1
ATOM 839 O O . VAL A 1 101 ? -10.602 13.172 39.555 1.00 95.38 101 VAL A O 1
ATOM 842 N N . VAL A 1 102 ? -10.400 11.728 37.841 1.00 95.31 102 VAL A N 1
ATOM 843 C CA . VAL A 1 102 ? -11.491 10.840 38.279 1.00 95.31 102 VAL A CA 1
ATOM 844 C C . VAL A 1 102 ? -11.183 10.215 39.640 1.00 95.31 102 VAL A C 1
ATOM 846 O O . VAL A 1 102 ? -12.031 10.250 40.528 1.00 95.31 102 VAL A O 1
ATOM 849 N N . VAL A 1 103 ? -9.974 9.681 39.836 1.00 94.94 103 VAL A N 1
ATOM 850 C CA . VAL A 1 103 ? -9.571 9.054 41.107 1.00 94.94 103 VAL A CA 1
ATOM 851 C C . VAL A 1 103 ? -9.563 10.072 42.248 1.00 94.94 103 VAL A C 1
ATOM 853 O O . VAL A 1 103 ? -10.130 9.803 43.303 1.00 94.94 103 VAL A O 1
ATOM 856 N N . VAL A 1 104 ? -8.978 11.255 42.040 1.00 94.19 104 VAL A N 1
ATOM 857 C CA . VAL A 1 104 ? -8.947 12.324 43.052 1.00 94.19 104 VAL A CA 1
ATOM 858 C C . VAL A 1 104 ? -10.360 12.793 43.391 1.00 94.19 104 VAL A C 1
ATOM 860 O O . VAL A 1 104 ? -10.685 12.918 44.568 1.00 94.19 104 VAL A O 1
ATOM 863 N N . GLY A 1 105 ? -11.221 12.989 42.389 1.00 93.00 105 GLY A N 1
ATOM 864 C CA . GLY A 1 105 ? -12.630 13.313 42.603 1.00 93.00 105 GLY A CA 1
ATOM 865 C C . GLY A 1 105 ? -13.334 12.254 43.452 1.00 93.00 105 GLY A C 1
ATOM 866 O O . GLY A 1 105 ? -13.933 12.586 44.468 1.00 93.00 105 GLY A O 1
ATOM 867 N N . LEU A 1 106 ? -13.198 10.971 43.110 1.00 90.69 106 LEU A N 1
ATOM 868 C CA . LEU A 1 106 ? -13.780 9.884 43.902 1.00 90.69 106 LEU A CA 1
ATOM 869 C C . LEU A 1 106 ? -13.252 9.848 45.342 1.00 90.69 106 LEU A C 1
ATOM 871 O O . LEU A 1 106 ? -14.024 9.554 46.246 1.00 90.69 106 LEU A O 1
ATOM 875 N N . CYS A 1 107 ? -11.975 10.156 45.574 1.00 88.25 107 CYS A N 1
ATOM 876 C CA . CYS A 1 107 ? -11.414 10.234 46.923 1.00 88.25 107 CYS A CA 1
ATOM 877 C C . CYS A 1 107 ? -11.949 11.435 47.717 1.00 88.25 107 CYS A C 1
ATOM 879 O O . CYS A 1 107 ? -12.229 11.292 48.901 1.00 88.25 107 CYS A O 1
ATOM 881 N N . LEU A 1 108 ? -12.103 12.602 47.081 1.00 85.50 108 LEU A N 1
ATOM 882 C CA . LEU A 1 108 ? -12.567 13.831 47.737 1.00 85.50 108 LEU A CA 1
ATOM 883 C C . LEU A 1 108 ? -14.081 13.846 47.986 1.00 85.50 108 LEU A C 1
ATOM 885 O O . LEU A 1 108 ? -14.512 14.354 49.011 1.00 85.50 108 LEU A O 1
ATOM 889 N N . PHE A 1 109 ? -14.885 13.283 47.080 1.00 75.56 109 PHE A N 1
ATOM 890 C CA . PHE A 1 109 ? -16.347 13.195 47.218 1.00 75.56 109 PHE A CA 1
A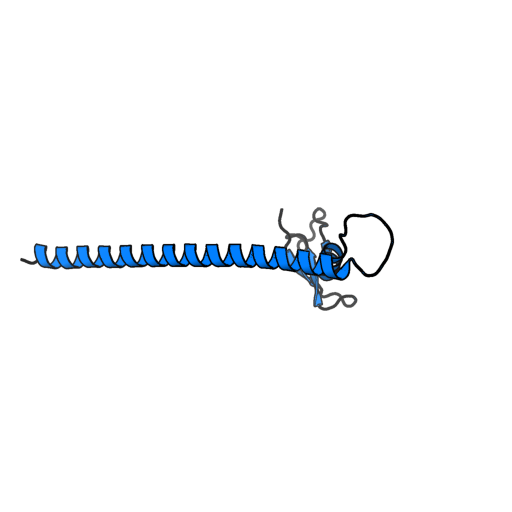TOM 891 C C . PHE A 1 109 ? -16.814 12.003 48.073 1.00 75.56 109 PHE A C 1
ATOM 893 O O . PHE A 1 109 ? -18.008 11.857 48.326 1.00 75.56 109 PHE A O 1
ATOM 900 N N . ARG A 1 110 ? -15.893 11.125 48.489 1.00 64.25 110 ARG A N 1
ATOM 901 C CA . ARG A 1 110 ? -16.161 9.967 49.360 1.00 64.25 110 ARG A CA 1
ATOM 902 C C . ARG A 1 110 ? -15.713 10.197 50.815 1.00 64.25 110 ARG A C 1
ATOM 904 O O . ARG A 1 110 ? -15.693 9.239 51.588 1.00 64.25 110 ARG A O 1
ATOM 911 N N . VAL A 1 111 ? -15.385 11.445 51.162 1.00 53.66 111 VAL A N 1
ATOM 912 C CA . VAL A 1 111 ? -15.265 11.995 52.527 1.00 53.66 111 VAL A CA 1
ATOM 913 C C . VAL A 1 111 ? -16.524 12.799 52.821 1.00 53.66 111 VAL A C 1
ATOM 915 O O . VAL A 1 111 ? -17.079 12.612 53.923 1.00 53.66 111 VAL A O 1
#

Sequence (111 aa):
MYAIFYMSKTNTNPNRLFFGCPFFKVKQSYCKFFVWVDDHIGRIGCMEPTKELGNNQSLNVEEHFGKIELENKMADLEQRIIYLENRKSSNFWVIVLSLIVVVVGLCLFRV

pLDDT: mean 78.82, std 17.85, range [39.12, 97.38]

Secondary structure (DSSP, 8-state):
---EEEEEE-SSSEEEEEEE-TTTTTT-TT---EEEHHHHHHHHHH---------S-SHHHHHHHHHHHHHHHHHHHHHHHHHHHHHHHHHHHHHHHHHHHHHHHHHHTT-

Organism: Arachis hypogaea (NCBI:txid3818)

Solvent-accessible surface area (backbone atoms only — not comparable to full-atom values): 6659 Å² total; per-residue (Å²): 140,78,70,38,85,44,68,35,82,45,94,91,47,62,68,43,49,29,41,29,31,78,56,61,86,49,95,59,91,82,57,82,53,70,46,48,46,66,62,48,53,51,44,65,74,63,61,64,83,92,76,84,87,84,75,102,60,58,70,67,53,52,54,49,50,54,48,51,54,49,52,52,51,49,52,53,50,53,51,50,49,51,53,50,51,51,52,50,50,53,53,50,52,53,52,52,53,52,51,50,53,53,52,50,48,56,59,64,77,72,109

Radius of gyration: 27.01 Å; Cα contacts (8 Å, |Δi|>4): 58; chains: 1; bounding box: 49×33×80 Å

Foldseek 3Di:
DAWDWDADCDPVRHRFIKTFHPCPVPPDPPGDDIDGPVVVVVCVVVPDDDDDDDDDPVVVVVVVVVVVVVVVVVVVVVVVVVVVVVVVVVVVVVVVVVVVVVVVCCVVVVD